Protein AF-A0A0G1VRH3-F1 (afdb_monomer_lite)

Sequence (146 aa):
MKFPGIGTRQAKRFVYFLLAQDTRFVETFAHELSELKKNIGQCASCFRYYERRGTQTQCDACTSDADSSILLVVEKDTDMDTVRRSGSYAGRYFVLGGTIPVLENDPASKIRIRELVARIGQGTSEGLTEVVLALSANKNALKNRG

Structure (mmCIF, N/CA/C/O backbone):
data_AF-A0A0G1VRH3-F1
#
_entry.id   AF-A0A0G1VRH3-F1
#
loop_
_atom_site.group_PDB
_atom_site.id
_atom_site.type_symbol
_atom_site.label_atom_id
_atom_site.label_alt_id
_atom_site.label_comp_id
_atom_site.label_asym_id
_atom_site.label_entity_id
_atom_site.label_seq_id
_atom_site.pdbx_PDB_ins_code
_atom_site.Cartn_x
_atom_site.Cartn_y
_atom_site.Cartn_z
_atom_site.occupancy
_atom_site.B_iso_or_equiv
_atom_site.auth_seq_id
_atom_site.auth_comp_id
_atom_site.auth_asym_id
_atom_site.auth_atom_id
_atom_site.pdbx_PDB_model_num
ATOM 1 N N . MET A 1 1 ? -6.935 9.275 20.168 1.00 56.78 1 MET A N 1
ATOM 2 C CA . MET A 1 1 ? -6.424 8.699 18.903 1.00 56.78 1 MET A CA 1
ATOM 3 C C . MET A 1 1 ? -6.798 9.633 17.762 1.00 56.78 1 MET A C 1
ATOM 5 O O . MET A 1 1 ? -7.926 10.111 17.753 1.00 56.78 1 MET A O 1
ATOM 9 N N . LYS A 1 2 ? -5.872 9.951 16.852 1.00 80.31 2 LYS A N 1
ATOM 10 C CA . LYS A 1 2 ? -6.151 10.788 15.674 1.00 80.31 2 LYS A CA 1
ATOM 11 C C . LYS A 1 2 ? -6.085 9.895 14.437 1.00 80.31 2 LYS A C 1
ATOM 13 O O . LYS A 1 2 ? -4.991 9.569 13.991 1.00 80.31 2 LYS A O 1
ATOM 18 N N . PHE A 1 3 ? -7.240 9.470 13.928 1.00 85.00 3 PHE A N 1
ATOM 19 C CA . PHE A 1 3 ? -7.309 8.806 12.628 1.00 85.00 3 PHE A CA 1
ATOM 20 C C . PHE A 1 3 ? -7.412 9.864 11.520 1.00 85.00 3 PHE A C 1
ATOM 22 O O . PHE A 1 3 ? -8.184 10.818 11.671 1.00 85.00 3 PHE A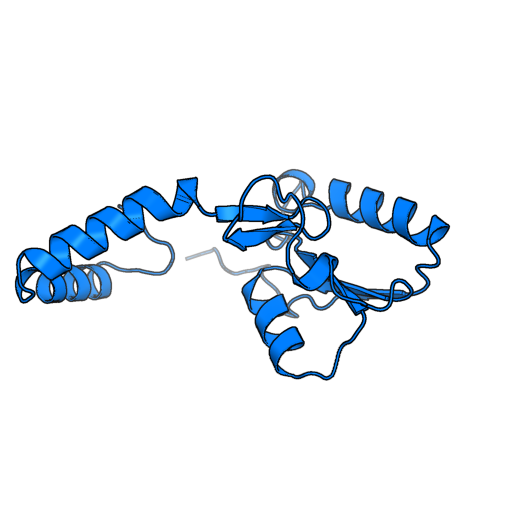 O 1
ATOM 29 N N . PRO A 1 4 ? -6.671 9.723 10.410 1.00 84.62 4 PRO A N 1
ATOM 30 C CA . PRO A 1 4 ? -6.803 10.628 9.276 1.00 84.62 4 PRO A CA 1
ATOM 31 C C . PRO A 1 4 ? -8.221 10.547 8.691 1.00 84.62 4 PRO A C 1
ATOM 33 O O . PRO A 1 4 ? -8.793 9.467 8.572 1.00 84.62 4 PRO A O 1
ATOM 36 N N . GLY A 1 5 ? -8.810 11.698 8.356 1.00 86.75 5 GLY A N 1
ATOM 37 C CA . GLY A 1 5 ? -10.147 11.775 7.749 1.00 86.75 5 GLY A CA 1
ATOM 38 C C . GLY A 1 5 ? -11.332 11.525 8.694 1.00 86.75 5 GLY A C 1
ATOM 39 O O . GLY A 1 5 ? -12.477 11.655 8.268 1.00 86.75 5 GLY A O 1
ATOM 40 N N . ILE A 1 6 ? -11.100 11.220 9.978 1.00 91.94 6 ILE A N 1
ATOM 41 C CA . ILE A 1 6 ? -12.171 11.024 10.966 1.00 91.94 6 ILE A CA 1
ATOM 42 C C . ILE A 1 6 ? -12.280 12.260 11.864 1.00 91.94 6 ILE A C 1
ATOM 44 O O . ILE A 1 6 ? -11.477 12.480 12.769 1.00 91.94 6 ILE A O 1
ATOM 48 N N . GLY A 1 7 ? -13.319 13.061 11.620 1.00 91.31 7 GLY A N 1
ATOM 49 C CA . GLY A 1 7 ? -13.688 14.193 12.471 1.00 91.31 7 GLY A CA 1
ATOM 50 C C . GLY A 1 7 ? -14.463 13.780 13.726 1.00 91.31 7 GLY A C 1
ATOM 51 O O . GLY A 1 7 ? -14.924 12.645 13.861 1.00 91.31 7 GLY A O 1
ATOM 52 N N . THR A 1 8 ? -14.685 14.736 14.627 1.00 93.06 8 THR A N 1
ATOM 53 C CA . THR A 1 8 ? -15.373 14.527 15.917 1.00 93.06 8 THR A CA 1
ATOM 54 C C . THR A 1 8 ? -16.758 13.893 15.772 1.00 93.06 8 THR A C 1
ATOM 56 O O . THR A 1 8 ? -17.112 13.010 16.551 1.00 93.06 8 THR A O 1
ATOM 59 N N . ARG A 1 9 ? -17.533 14.289 14.752 1.00 94.06 9 ARG A N 1
ATOM 60 C CA . ARG A 1 9 ? -18.859 13.714 14.467 1.00 94.06 9 ARG A CA 1
ATOM 61 C C . ARG A 1 9 ? -18.781 12.219 14.156 1.00 94.06 9 ARG A C 1
ATOM 63 O O . ARG A 1 9 ? -19.552 11.442 14.710 1.00 94.06 9 ARG A O 1
ATOM 70 N N . GLN A 1 10 ? -17.851 11.818 13.293 1.00 94.81 10 GLN A N 1
ATOM 71 C CA . GLN A 1 10 ? -17.671 10.413 12.924 1.00 94.81 10 GLN A CA 1
ATOM 72 C C . GLN A 1 10 ? -17.073 9.608 14.084 1.00 94.81 10 GLN A C 1
ATOM 74 O O . GLN A 1 10 ? -17.555 8.518 14.369 1.00 94.81 10 GLN A O 1
ATOM 79 N N . ALA A 1 11 ? -16.117 10.180 14.824 1.00 94.38 11 ALA A N 1
ATOM 80 C CA . ALA A 1 11 ? -15.557 9.553 16.019 1.00 94.38 11 ALA A CA 1
ATOM 81 C C . ALA A 1 11 ? -16.638 9.238 17.069 1.00 94.38 11 ALA A C 1
ATOM 83 O O . ALA A 1 11 ? -16.694 8.118 17.568 1.00 94.38 11 ALA A O 1
ATOM 84 N N . LYS A 1 12 ? -17.552 10.182 17.349 1.00 94.88 12 LYS A N 1
ATOM 85 C CA . LYS A 1 12 ? -18.687 9.945 18.259 1.00 94.88 12 LYS A CA 1
ATOM 86 C C . LYS A 1 12 ? -19.563 8.779 17.794 1.00 94.88 12 LYS A C 1
ATOM 88 O O . LYS A 1 12 ? -19.946 7.960 18.620 1.00 94.88 12 LYS A O 1
ATOM 93 N N . ARG A 1 13 ? -19.850 8.669 16.489 1.00 96.00 13 ARG A N 1
ATOM 94 C CA . ARG A 1 13 ? -20.643 7.550 15.943 1.00 96.00 13 ARG A CA 1
ATOM 95 C C . ARG A 1 13 ? -19.984 6.198 16.205 1.00 96.00 13 ARG A C 1
ATOM 97 O O . ARG A 1 13 ? -20.686 5.269 16.578 1.00 96.00 13 ARG A O 1
ATOM 104 N N . PHE A 1 14 ? -18.663 6.098 16.060 1.00 95.06 14 PHE A N 1
ATOM 105 C CA . PHE A 1 14 ? -17.940 4.861 16.369 1.00 95.06 14 PHE A CA 1
ATOM 106 C C . PHE A 1 14 ? -17.983 4.520 17.857 1.00 95.06 14 PHE A C 1
ATOM 108 O O . PHE A 1 14 ? -18.226 3.371 18.204 1.00 95.06 14 PHE A O 1
ATOM 115 N N . VAL A 1 15 ? -17.820 5.513 18.737 1.00 94.94 15 VAL A N 1
ATOM 116 C CA . VAL A 1 15 ? -17.899 5.289 20.189 1.00 94.94 15 VAL A CA 1
ATOM 117 C C . VAL A 1 15 ? -19.284 4.788 20.593 1.00 94.94 15 VAL A C 1
ATOM 119 O O . VAL A 1 15 ? -19.381 3.769 21.267 1.00 94.94 15 VAL A O 1
ATOM 122 N N . TYR A 1 16 ? -20.358 5.450 20.153 1.00 97.06 16 TYR A N 1
ATOM 123 C CA . TYR A 1 16 ? -21.718 5.004 20.476 1.00 97.06 16 TYR A CA 1
ATOM 124 C C . TYR A 1 16 ? -22.055 3.642 19.868 1.00 97.06 16 TYR A C 1
ATOM 126 O O . TYR A 1 16 ? -22.755 2.863 20.505 1.00 97.06 16 TYR A O 1
ATOM 134 N N . PHE A 1 17 ? -21.539 3.337 18.674 1.00 97.44 17 PHE A N 1
ATOM 135 C CA . PHE A 1 17 ? -21.662 2.000 18.098 1.00 97.44 17 PHE A CA 1
ATOM 136 C C . PHE A 1 17 ? -21.032 0.944 19.014 1.00 97.44 17 PHE A C 1
ATOM 138 O O . PHE A 1 17 ? -21.712 -0.019 19.352 1.00 97.44 17 PHE A O 1
ATOM 145 N N . LEU A 1 18 ? -19.786 1.154 19.462 1.00 97.00 18 LEU A N 1
ATOM 146 C CA . LEU A 1 18 ? -19.066 0.228 20.347 1.00 97.00 18 LEU A CA 1
ATOM 147 C C . LEU A 1 18 ? -19.740 0.070 21.717 1.00 97.00 18 LEU A C 1
ATOM 149 O O . LEU A 1 18 ? -19.798 -1.040 22.226 1.00 97.00 18 LEU A O 1
ATOM 153 N N . LEU A 1 19 ? -20.291 1.148 22.288 1.00 97.00 19 LEU A N 1
ATOM 154 C CA . LEU A 1 19 ? -21.038 1.098 23.554 1.00 97.00 19 LEU A CA 1
ATOM 155 C C . LEU A 1 19 ? -22.325 0.264 23.470 1.00 97.00 19 LEU A C 1
ATOM 157 O O . LEU A 1 19 ? -22.811 -0.200 24.495 1.00 97.00 19 LEU A O 1
ATOM 161 N N . ALA A 1 20 ? -22.891 0.111 22.271 1.00 97.75 20 ALA A N 1
ATOM 162 C CA . ALA A 1 20 ? -24.084 -0.694 22.035 1.00 97.75 20 ALA A CA 1
ATOM 163 C C . ALA A 1 20 ? -23.773 -2.164 21.698 1.00 97.75 20 ALA A C 1
ATOM 165 O O . ALA A 1 20 ? -24.707 -2.953 21.573 1.00 97.75 20 ALA A O 1
ATOM 166 N N . GLN A 1 21 ? -22.498 -2.528 21.505 1.00 98.25 21 GLN A N 1
ATOM 167 C CA . GLN A 1 21 ? -22.102 -3.912 21.237 1.00 98.25 21 GLN A CA 1
ATOM 168 C C . GLN A 1 21 ? -21.923 -4.699 22.538 1.00 98.25 21 GLN A C 1
ATOM 170 O O . GLN A 1 21 ? -21.703 -4.126 23.605 1.00 98.25 21 GLN A O 1
ATOM 175 N N . ASP A 1 22 ? -21.990 -6.026 22.441 1.00 98.19 22 ASP A N 1
ATOM 176 C CA . ASP A 1 22 ? -21.658 -6.896 23.564 1.00 98.19 22 ASP A CA 1
ATOM 177 C C . ASP A 1 22 ? -20.150 -6.880 23.888 1.00 98.19 22 ASP A C 1
ATOM 179 O O . ASP A 1 22 ? -19.302 -6.471 23.087 1.00 98.19 22 ASP A O 1
ATOM 18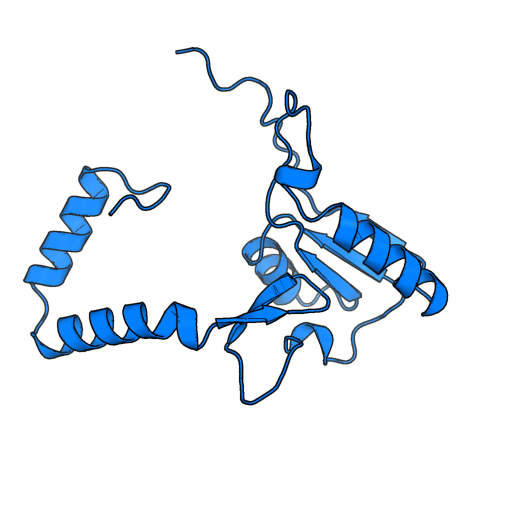3 N N . THR A 1 23 ? -19.810 -7.339 25.094 1.00 97.56 23 THR A N 1
ATOM 184 C CA . THR A 1 23 ? -18.426 -7.379 25.584 1.00 97.56 23 THR A CA 1
ATOM 185 C C . THR A 1 23 ? -17.512 -8.194 24.670 1.00 97.56 23 THR A C 1
ATOM 187 O O . THR A 1 23 ? -16.386 -7.778 24.406 1.00 97.56 23 THR A O 1
ATOM 190 N N . ARG A 1 24 ? -18.004 -9.312 24.125 1.00 98.00 24 ARG A N 1
ATOM 191 C CA . ARG A 1 24 ? -17.211 -10.213 23.283 1.00 98.00 24 ARG A CA 1
ATOM 192 C C . ARG A 1 24 ? -16.798 -9.534 21.979 1.00 98.00 24 ARG A C 1
ATOM 194 O O . ARG A 1 24 ? -15.658 -9.699 21.542 1.00 98.00 24 ARG A O 1
ATOM 201 N N . PHE A 1 25 ? -17.693 -8.773 21.357 1.00 97.94 25 PHE A N 1
ATOM 202 C CA . PHE A 1 25 ? -17.389 -8.003 20.157 1.00 97.94 25 PHE A CA 1
ATOM 203 C C . PHE A 1 25 ? -16.293 -6.973 20.434 1.00 97.94 25 PHE A C 1
ATOM 205 O O . PHE A 1 25 ? -15.325 -6.886 19.680 1.00 97.94 25 PHE A O 1
ATOM 212 N N . VAL A 1 26 ? -16.420 -6.212 21.526 1.00 97.88 26 VAL A N 1
ATOM 213 C CA . VAL A 1 26 ? -15.449 -5.165 21.883 1.00 97.88 26 VAL A CA 1
ATOM 214 C C . VAL A 1 26 ? -14.072 -5.765 22.176 1.00 97.88 26 VAL A C 1
ATOM 216 O O . VAL A 1 26 ? -13.066 -5.238 21.698 1.00 97.88 26 VAL A O 1
ATOM 219 N N . GLU A 1 27 ? -14.018 -6.882 22.901 1.00 97.62 27 GLU A N 1
ATOM 220 C CA . GLU A 1 27 ? -12.775 -7.612 23.176 1.00 97.62 27 GLU A CA 1
ATOM 221 C C . GLU A 1 27 ? -12.133 -8.151 21.893 1.00 97.62 27 GLU A C 1
ATOM 223 O O . GLU A 1 27 ? -10.933 -7.974 21.684 1.00 97.62 27 GLU A O 1
ATOM 228 N N . THR A 1 28 ? -12.935 -8.738 20.999 1.00 97.50 28 THR A N 1
ATOM 229 C CA . THR A 1 28 ? -12.459 -9.249 19.704 1.00 97.50 28 THR A CA 1
ATOM 230 C C . THR A 1 28 ? -11.896 -8.115 18.847 1.00 97.50 28 THR A C 1
ATOM 232 O O . THR A 1 28 ? -10.777 -8.216 18.352 1.00 97.50 28 THR A O 1
ATOM 235 N N . PHE A 1 29 ? -12.615 -6.995 18.739 1.00 96.56 29 PHE A N 1
ATOM 236 C CA . PHE A 1 29 ? -12.173 -5.823 17.984 1.00 96.56 29 PHE A CA 1
ATOM 237 C C . PHE A 1 29 ? -10.865 -5.233 18.537 1.00 96.56 29 PHE A C 1
ATOM 239 O O . PHE A 1 29 ? -9.956 -4.892 17.777 1.00 96.56 29 PHE A O 1
ATOM 246 N N . ALA A 1 30 ? -10.741 -5.132 19.865 1.00 95.56 30 ALA A N 1
ATOM 247 C CA . ALA A 1 30 ? -9.518 -4.661 20.511 1.00 95.56 30 ALA A CA 1
ATOM 248 C C . ALA A 1 30 ? -8.338 -5.613 20.257 1.00 95.56 30 ALA A C 1
ATOM 250 O O . ALA A 1 30 ? -7.230 -5.155 19.965 1.00 95.56 30 ALA A O 1
ATOM 251 N N . HIS A 1 31 ? -8.584 -6.923 20.323 1.00 95.44 31 HIS A N 1
ATOM 252 C CA . HIS A 1 31 ? -7.587 -7.943 20.031 1.00 95.44 31 HIS A CA 1
ATOM 253 C C . HIS A 1 31 ? -7.114 -7.866 18.573 1.00 95.44 31 HIS A C 1
ATOM 255 O O . HIS A 1 31 ? -5.913 -7.738 18.335 1.00 95.44 31 HIS A O 1
ATOM 261 N N . GLU A 1 32 ? -8.031 -7.845 17.601 1.00 94.06 32 GLU A N 1
ATOM 262 C CA . GLU A 1 32 ? -7.708 -7.725 16.171 1.00 94.06 32 GLU A CA 1
ATOM 263 C C . GLU A 1 32 ? -6.885 -6.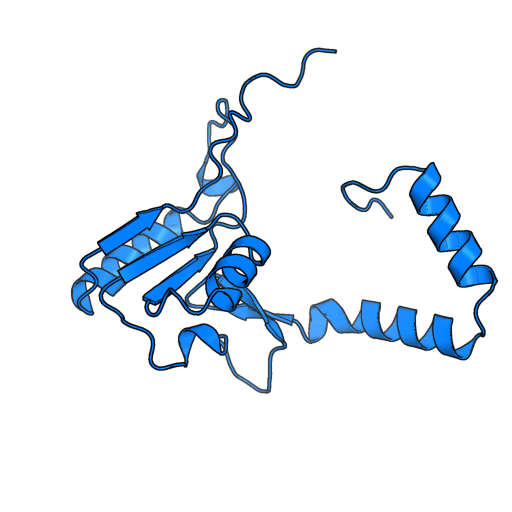466 15.869 1.00 94.06 32 GLU A C 1
ATOM 265 O O . GLU A 1 32 ? -5.883 -6.522 15.151 1.00 94.06 32 GLU A O 1
ATOM 270 N N . LEU A 1 33 ? -7.248 -5.330 16.472 1.00 92.25 33 LEU A N 1
ATOM 271 C CA . LEU A 1 33 ? -6.492 -4.090 16.324 1.00 92.25 33 LEU A CA 1
ATOM 272 C C . LEU A 1 33 ? -5.079 -4.193 16.922 1.00 92.25 33 LEU A C 1
ATOM 274 O O . LEU A 1 33 ? -4.134 -3.636 16.356 1.00 92.25 33 LEU A O 1
ATOM 278 N N . SER A 1 34 ? -4.921 -4.907 18.042 1.00 92.88 34 SER A N 1
ATOM 279 C CA . SER A 1 34 ? -3.619 -5.127 18.687 1.00 92.88 34 SER A CA 1
ATOM 280 C C . SER A 1 34 ? -2.710 -6.074 17.890 1.00 92.88 34 SER A C 1
ATOM 282 O O . SER A 1 34 ? -1.487 -5.908 17.889 1.00 92.88 34 SER A O 1
ATOM 284 N N . GLU A 1 35 ? -3.303 -7.020 17.162 1.00 93.31 35 GLU A N 1
ATOM 285 C CA . GLU A 1 35 ? -2.604 -7.998 16.327 1.00 93.31 35 GLU A CA 1
ATOM 286 C C . GLU A 1 35 ? -2.254 -7.461 14.931 1.00 93.31 35 GLU A C 1
ATOM 288 O O . GLU A 1 35 ? -1.294 -7.928 14.312 1.00 93.31 35 GLU A O 1
ATOM 293 N N . LEU A 1 36 ? -2.956 -6.430 14.443 1.00 90.56 36 LEU A N 1
ATOM 294 C CA . LEU A 1 36 ? -2.785 -5.888 13.090 1.00 90.56 36 LEU A CA 1
ATOM 295 C C . LEU A 1 36 ? -1.316 -5.609 12.732 1.00 90.56 36 LEU A C 1
ATOM 297 O O . LEU A 1 36 ? -0.837 -6.018 11.679 1.00 90.56 36 LEU A O 1
ATOM 301 N N . LYS A 1 37 ? -0.560 -4.932 13.603 1.00 87.06 37 LYS A N 1
ATOM 302 C CA . LYS A 1 37 ? 0.853 -4.609 13.326 1.00 87.06 37 LYS A CA 1
ATOM 303 C C . LYS A 1 37 ? 1.799 -5.807 13.443 1.00 87.06 37 LYS A C 1
ATOM 305 O O . LYS A 1 37 ? 2.896 -5.734 12.901 1.00 87.06 37 LYS A O 1
ATOM 310 N N . LYS A 1 38 ? 1.398 -6.881 14.128 1.00 90.19 38 LYS A N 1
ATOM 311 C CA . LYS A 1 38 ? 2.208 -8.100 14.295 1.00 90.19 38 LYS A CA 1
ATOM 312 C C . LYS A 1 38 ? 2.110 -9.010 13.071 1.00 90.19 38 LYS A C 1
ATOM 314 O O . LYS A 1 38 ? 3.103 -9.625 12.672 1.00 90.19 38 LYS A O 1
ATOM 319 N N . ASN A 1 39 ? 0.923 -9.039 12.467 1.00 90.19 39 ASN A N 1
ATOM 320 C CA . ASN A 1 39 ? 0.589 -9.943 11.369 1.00 90.19 39 ASN A CA 1
ATOM 321 C C . ASN A 1 39 ? 0.748 -9.301 9.987 1.00 90.19 39 ASN A C 1
ATOM 323 O O . ASN A 1 39 ? 0.805 -10.012 8.991 1.00 90.19 39 ASN A O 1
ATOM 327 N N . ILE A 1 40 ? 0.874 -7.975 9.901 1.00 94.25 40 ILE A N 1
ATOM 328 C CA . ILE A 1 40 ? 1.110 -7.280 8.632 1.00 94.25 40 ILE A CA 1
ATOM 329 C C . ILE A 1 40 ? 2.609 -7.097 8.376 1.00 94.25 40 ILE A C 1
ATOM 331 O O . ILE A 1 40 ? 3.319 -6.447 9.143 1.00 94.25 40 ILE A O 1
ATOM 335 N N . GLY A 1 41 ? 3.076 -7.634 7.249 1.00 93.94 41 GLY A N 1
ATOM 336 C CA . GLY A 1 41 ? 4.392 -7.364 6.681 1.00 93.94 41 GLY A CA 1
ATOM 337 C C . GLY A 1 41 ? 4.323 -6.330 5.558 1.00 93.94 41 GLY A C 1
ATOM 338 O O . GLY A 1 41 ? 3.257 -6.047 5.010 1.00 93.94 41 GLY A O 1
ATOM 339 N N . GLN A 1 42 ? 5.479 -5.783 5.187 1.00 95.69 42 GLN A N 1
ATOM 340 C CA . GLN A 1 42 ? 5.636 -4.999 3.965 1.00 95.69 42 GLN A CA 1
ATOM 341 C C . GLN A 1 42 ? 6.449 -5.808 2.957 1.00 95.69 42 GLN A C 1
ATOM 343 O O . GLN A 1 42 ? 7.500 -6.346 3.296 1.00 95.69 42 GLN A O 1
ATOM 348 N N . CYS A 1 43 ? 5.935 -5.939 1.735 1.00 96.94 43 CYS A N 1
ATOM 349 C CA . CYS A 1 43 ? 6.576 -6.721 0.685 1.00 96.94 43 CYS A CA 1
ATOM 350 C C . CYS A 1 43 ? 7.933 -6.108 0.325 1.00 96.94 43 CYS A C 1
ATOM 352 O O . CYS A 1 43 ? 7.998 -4.932 -0.028 1.00 96.94 43 CYS A O 1
ATOM 354 N N . ALA A 1 44 ? 8.989 -6.920 0.342 1.00 95.75 44 ALA A N 1
ATOM 355 C CA . ALA A 1 44 ? 10.345 -6.476 0.021 1.00 95.75 44 ALA A CA 1
ATOM 356 C C . ALA A 1 44 ? 10.530 -6.055 -1.452 1.00 95.75 44 ALA A C 1
ATOM 358 O O . ALA A 1 44 ? 11.495 -5.371 -1.770 1.00 95.75 44 ALA A O 1
ATOM 359 N N . SER A 1 45 ? 9.625 -6.463 -2.354 1.00 94.75 45 SER A N 1
ATOM 360 C CA . SER A 1 45 ? 9.716 -6.162 -3.792 1.00 94.75 45 SER A CA 1
ATOM 361 C C . SER A 1 45 ? 8.839 -4.981 -4.220 1.00 94.75 45 SER A C 1
ATOM 363 O O . SER A 1 45 ? 9.317 -4.063 -4.881 1.00 94.75 45 SER A O 1
ATOM 365 N N . CYS A 1 46 ? 7.552 -4.994 -3.851 1.00 96.69 46 CYS A N 1
ATOM 366 C CA . CYS A 1 46 ? 6.577 -3.998 -4.314 1.00 96.69 46 CYS A CA 1
ATOM 367 C C . CYS A 1 46 ? 6.123 -3.013 -3.235 1.00 96.69 46 CYS A C 1
ATOM 369 O O . CYS A 1 46 ? 5.327 -2.128 -3.530 1.00 96.69 46 CYS A O 1
ATOM 371 N N . PHE A 1 47 ? 6.579 -3.171 -1.990 1.00 97.62 47 PHE A N 1
ATOM 372 C CA . PHE A 1 47 ? 6.243 -2.312 -0.851 1.00 97.62 47 PHE A CA 1
ATOM 373 C C . PHE A 1 47 ? 4.764 -2.247 -0.440 1.00 97.62 47 PHE A C 1
ATOM 375 O O . PHE A 1 47 ? 4.433 -1.456 0.449 1.00 97.62 47 PHE A O 1
ATOM 382 N N . ARG A 1 48 ? 3.883 -3.099 -0.987 1.00 96.31 48 ARG A N 1
ATOM 383 C CA . ARG A 1 48 ? 2.524 -3.263 -0.442 1.00 96.31 48 ARG A CA 1
ATOM 384 C C . ARG A 1 48 ? 2.562 -3.887 0.953 1.00 96.31 48 ARG A C 1
ATOM 386 O O . ARG A 1 48 ? 3.411 -4.741 1.230 1.00 96.31 48 ARG A O 1
ATOM 393 N N . TYR A 1 49 ? 1.592 -3.548 1.784 1.00 95.62 49 TYR A N 1
ATOM 394 C CA . TYR A 1 49 ? 1.268 -4.291 2.990 1.00 95.62 49 TYR A CA 1
ATOM 395 C C . TYR A 1 49 ? 0.504 -5.572 2.651 1.00 95.62 49 TYR A C 1
ATOM 397 O O . TYR A 1 49 ? -0.332 -5.610 1.744 1.00 95.62 49 TYR A O 1
ATOM 405 N N . TYR A 1 50 ? 0.814 -6.642 3.375 1.00 94.94 50 TYR A N 1
ATOM 406 C CA . TYR A 1 50 ? 0.159 -7.937 3.229 1.00 94.94 50 TYR A CA 1
ATOM 407 C C . TYR A 1 50 ? 0.176 -8.694 4.557 1.00 94.94 50 TYR A C 1
ATOM 409 O O . TYR A 1 50 ? 0.997 -8.416 5.433 1.00 94.94 50 TYR A O 1
ATOM 417 N N . GLU A 1 51 ? -0.735 -9.649 4.705 1.00 92.81 51 GLU A N 1
ATOM 418 C CA . GLU A 1 51 ? -0.731 -10.573 5.835 1.00 92.81 51 GLU A CA 1
ATOM 419 C C . GLU A 1 51 ? 0.474 -11.515 5.717 1.00 92.81 51 GLU A C 1
ATOM 421 O O . GLU A 1 51 ? 0.577 -12.308 4.780 1.00 92.81 51 GLU A O 1
ATOM 426 N N . ARG A 1 52 ? 1.418 -11.404 6.652 1.00 90.38 52 ARG A N 1
ATOM 427 C CA . ARG A 1 52 ? 2.642 -12.200 6.661 1.00 90.38 52 ARG A CA 1
ATOM 428 C C . ARG A 1 52 ? 2.326 -13.614 7.134 1.00 90.38 52 ARG A C 1
ATOM 430 O O . ARG A 1 52 ? 1.851 -13.808 8.249 1.00 90.38 52 ARG A O 1
ATOM 437 N N . ARG A 1 53 ? 2.682 -14.607 6.318 1.00 87.62 53 ARG A N 1
ATOM 438 C CA . ARG A 1 53 ? 2.554 -16.031 6.647 1.00 87.62 53 ARG A CA 1
ATOM 439 C C . ARG A 1 53 ? 3.940 -16.648 6.799 1.00 87.62 53 ARG A C 1
ATOM 441 O O . ARG A 1 53 ? 4.731 -16.667 5.859 1.00 87.62 53 ARG A O 1
ATOM 448 N N . GLY A 1 54 ? 4.255 -17.119 8.005 1.00 87.44 54 GLY A N 1
ATOM 449 C CA . GLY A 1 54 ? 5.568 -17.687 8.322 1.00 87.44 54 GLY A CA 1
ATOM 450 C C . GLY A 1 54 ? 6.717 -16.699 8.082 1.00 87.44 54 GLY A C 1
ATOM 451 O O . GLY A 1 54 ? 6.694 -15.571 8.576 1.00 87.44 54 GLY A O 1
ATOM 452 N N . THR A 1 55 ? 7.725 -17.134 7.325 1.00 87.69 55 THR A N 1
ATOM 453 C CA . THR A 1 55 ? 8.947 -16.370 7.009 1.00 87.69 55 THR A CA 1
ATOM 454 C C . THR A 1 55 ? 8.894 -15.658 5.654 1.00 87.69 55 THR A C 1
ATOM 456 O O . THR A 1 55 ? 9.912 -15.147 5.188 1.00 87.69 55 THR A O 1
ATOM 459 N N . GLN A 1 56 ? 7.724 -15.612 5.010 1.00 89.69 56 GLN A N 1
ATOM 460 C CA . GLN A 1 56 ? 7.563 -14.981 3.704 1.00 89.69 56 GLN A CA 1
ATOM 461 C C . GLN A 1 56 ? 7.910 -13.483 3.771 1.00 89.69 56 GLN A C 1
ATOM 463 O O . GLN A 1 56 ? 7.541 -12.785 4.718 1.00 89.69 56 GLN A O 1
ATOM 468 N N . THR A 1 57 ? 8.639 -12.995 2.763 1.00 93.88 57 THR A N 1
ATOM 469 C CA . THR A 1 57 ? 9.049 -11.582 2.628 1.00 93.88 57 THR A CA 1
ATOM 470 C C . THR A 1 57 ? 8.385 -10.879 1.440 1.00 93.88 57 THR A C 1
ATOM 472 O O . THR A 1 57 ? 8.445 -9.652 1.327 1.00 93.88 57 THR A O 1
ATOM 475 N N . GLN A 1 58 ? 7.716 -11.636 0.570 1.00 94.94 58 GLN A N 1
ATOM 476 C CA . GLN A 1 58 ? 7.030 -11.154 -0.625 1.00 94.94 58 GLN A CA 1
ATOM 477 C C . GLN A 1 58 ? 5.528 -11.416 -0.535 1.00 94.94 58 GLN A C 1
ATOM 479 O O . GLN A 1 58 ? 5.111 -12.424 0.013 1.00 94.94 58 GLN A O 1
ATOM 484 N N . CYS A 1 59 ? 4.704 -10.536 -1.094 1.00 94.81 59 CYS A N 1
ATOM 485 C CA . CYS A 1 59 ? 3.259 -10.757 -1.152 1.00 94.81 59 CYS A CA 1
ATOM 486 C C . CYS A 1 59 ? 2.867 -11.695 -2.305 1.00 94.81 59 CYS A C 1
ATOM 488 O O . CYS A 1 59 ? 3.619 -11.853 -3.267 1.00 94.81 59 CYS A O 1
ATOM 490 N N . ASP A 1 60 ? 1.635 -12.204 -2.273 1.00 92.06 60 ASP A N 1
ATOM 491 C CA . ASP A 1 60 ? 1.093 -13.107 -3.302 1.00 92.06 60 ASP A CA 1
ATOM 492 C C . ASP A 1 60 ? 1.073 -12.508 -4.717 1.00 92.06 60 ASP A C 1
ATOM 494 O O . ASP A 1 60 ? 1.030 -13.224 -5.708 1.00 92.06 60 ASP A O 1
ATOM 498 N N . ALA A 1 61 ? 1.076 -11.176 -4.834 1.00 91.44 61 ALA A N 1
ATOM 499 C CA . ALA A 1 61 ? 1.158 -10.494 -6.127 1.00 91.44 61 ALA A CA 1
ATOM 500 C C . ALA A 1 61 ? 2.554 -10.556 -6.761 1.00 91.44 61 ALA A C 1
ATOM 502 O O . ALA A 1 61 ? 2.685 -10.367 -7.963 1.00 91.44 61 ALA A O 1
ATOM 503 N N . CYS A 1 62 ? 3.593 -10.725 -5.944 1.00 92.25 62 CYS A N 1
ATOM 504 C CA . CYS A 1 62 ? 4.974 -10.805 -6.408 1.00 92.25 62 CYS A CA 1
ATOM 505 C C . CYS A 1 62 ? 5.427 -12.250 -6.614 1.00 92.25 62 CYS A C 1
ATOM 507 O O . CYS A 1 62 ? 6.375 -12.464 -7.358 1.00 92.25 62 CYS A O 1
ATOM 509 N N . THR A 1 63 ? 4.783 -13.212 -5.949 1.00 87.25 63 THR A N 1
ATOM 510 C CA . THR A 1 63 ? 5.078 -14.643 -6.101 1.00 87.25 63 THR A CA 1
ATOM 511 C C . THR A 1 63 ? 4.262 -15.309 -7.207 1.00 87.25 63 THR A C 1
ATOM 513 O O . THR A 1 63 ? 4.622 -16.398 -7.642 1.00 87.25 63 THR A O 1
ATOM 516 N N . SER A 1 64 ? 3.170 -14.686 -7.663 1.00 86.19 64 SER A N 1
ATOM 517 C CA . SER A 1 64 ? 2.438 -15.127 -8.853 1.00 86.19 64 SER A CA 1
ATOM 518 C C . SER A 1 64 ? 3.277 -14.972 -10.124 1.00 86.19 64 SER A C 1
ATOM 520 O O . SER A 1 64 ? 4.181 -14.139 -10.167 1.00 86.19 64 SER A O 1
ATOM 522 N N . ASP A 1 65 ? 2.914 -15.715 -11.171 1.00 85.38 65 ASP A N 1
ATOM 523 C CA . ASP A 1 65 ? 3.527 -15.652 -12.505 1.00 85.38 65 ASP A CA 1
ATOM 524 C C . ASP A 1 65 ? 3.140 -14.349 -13.234 1.00 85.38 65 ASP A C 1
ATOM 526 O O . ASP A 1 65 ? 2.277 -14.316 -14.110 1.00 85.38 65 ASP A O 1
ATOM 530 N N . ALA A 1 66 ? 3.687 -13.235 -12.746 1.00 90.56 66 ALA A N 1
ATOM 531 C CA . ALA A 1 66 ? 3.463 -11.897 -13.270 1.00 90.56 66 ALA A CA 1
ATOM 532 C C . ALA A 1 66 ? 4.530 -11.546 -14.309 1.00 90.56 66 ALA A C 1
ATOM 534 O O . ALA A 1 66 ? 5.722 -11.782 -14.090 1.00 90.56 66 ALA A O 1
ATOM 535 N N . ASP A 1 67 ? 4.105 -10.896 -15.389 1.00 94.19 67 ASP A N 1
ATOM 536 C CA . ASP A 1 67 ? 4.982 -10.434 -16.459 1.00 94.19 67 ASP A CA 1
ATOM 537 C C . ASP A 1 67 ? 6.052 -9.478 -15.901 1.00 94.19 67 ASP A C 1
ATOM 539 O O . ASP A 1 67 ? 5.756 -8.411 -15.351 1.00 94.19 67 ASP A O 1
ATOM 543 N N . SER A 1 68 ? 7.319 -9.889 -16.000 1.00 94.25 68 SER A N 1
ATOM 544 C CA . SER A 1 68 ? 8.462 -9.113 -15.520 1.00 94.25 68 SER A CA 1
ATOM 545 C C . SER A 1 68 ? 8.852 -7.971 -16.454 1.00 94.25 68 SER A C 1
ATOM 547 O O . SER A 1 68 ? 9.622 -7.106 -16.033 1.00 94.25 68 SER A O 1
ATOM 549 N N . SER A 1 69 ? 8.318 -7.944 -17.680 1.00 97.00 69 SER A N 1
ATOM 550 C CA . SER A 1 69 ? 8.641 -6.942 -18.695 1.00 97.00 69 SER A CA 1
ATOM 551 C C . SER A 1 69 ? 7.983 -5.583 -18.453 1.00 97.00 69 SER A C 1
ATOM 553 O O . SER A 1 69 ? 8.469 -4.582 -18.986 1.00 97.00 69 SER A O 1
ATOM 555 N N . ILE A 1 70 ? 6.960 -5.526 -17.591 1.00 97.25 70 ILE A N 1
ATOM 556 C CA . ILE A 1 70 ? 6.206 -4.312 -17.267 1.00 97.25 70 ILE A CA 1
ATOM 557 C C . ILE A 1 70 ? 6.040 -4.111 -15.752 1.00 97.25 70 ILE A C 1
ATOM 559 O O . ILE A 1 70 ? 5.714 -5.030 -14.991 1.00 97.25 70 ILE A O 1
ATOM 563 N N . LEU A 1 71 ? 6.276 -2.874 -15.302 1.00 97.88 71 LEU A N 1
ATOM 564 C CA . LEU A 1 71 ? 6.135 -2.449 -13.909 1.00 97.88 71 LEU A CA 1
ATOM 565 C C . LEU A 1 71 ? 5.141 -1.293 -13.788 1.00 97.88 71 LEU A C 1
ATOM 567 O O . LEU A 1 71 ? 5.378 -0.206 -14.308 1.00 97.88 71 LEU A O 1
ATOM 571 N N . LEU A 1 72 ? 4.075 -1.492 -13.016 1.00 97.56 72 LEU A N 1
ATOM 572 C CA . LEU A 1 72 ? 3.081 -0.469 -12.715 1.00 97.56 72 LEU A CA 1
ATOM 573 C C . LEU A 1 72 ? 3.376 0.177 -11.366 1.00 97.56 72 LEU A C 1
ATOM 575 O O . LEU A 1 72 ? 3.330 -0.472 -10.317 1.00 97.56 72 LEU A O 1
ATOM 579 N N . VAL A 1 73 ? 3.646 1.474 -11.393 1.00 97.56 73 VAL A N 1
ATOM 580 C CA . VAL A 1 73 ? 3.912 2.288 -10.210 1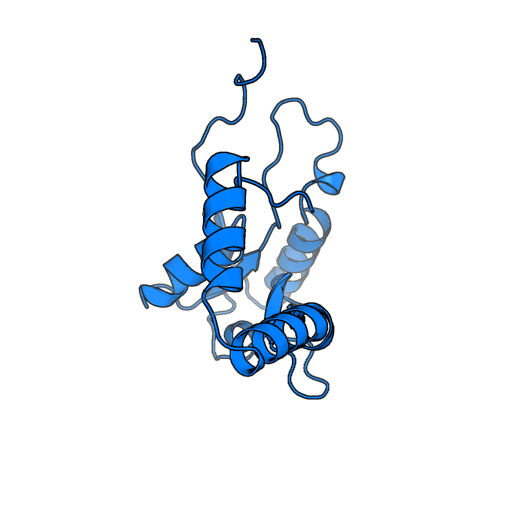.00 97.56 73 VAL A CA 1
ATOM 581 C C . VAL A 1 73 ? 2.620 2.973 -9.771 1.00 97.56 73 VAL A C 1
ATOM 583 O O . VAL A 1 73 ? 2.002 3.689 -10.556 1.00 97.56 73 VAL A O 1
ATOM 586 N N . VAL A 1 74 ? 2.235 2.777 -8.509 1.00 96.38 74 VAL A N 1
ATOM 587 C CA . VAL A 1 74 ? 1.034 3.364 -7.892 1.00 96.38 74 VAL A CA 1
ATOM 588 C C . VAL A 1 74 ? 1.368 4.097 -6.591 1.00 96.38 74 VAL A C 1
ATOM 590 O O . VAL A 1 74 ? 2.410 3.859 -5.975 1.00 96.38 74 VAL A O 1
ATOM 593 N N . GLU A 1 75 ? 0.476 4.974 -6.130 1.00 94.69 75 GLU A N 1
ATOM 594 C CA . GLU A 1 75 ? 0.698 5.774 -4.917 1.00 94.69 75 GLU A CA 1
ATOM 595 C C . GLU A 1 75 ? 0.517 4.954 -3.633 1.00 94.69 75 GLU A C 1
ATOM 597 O O . GLU A 1 75 ? 1.337 5.035 -2.714 1.00 94.69 75 GLU A O 1
ATOM 602 N N . LYS A 1 76 ? -0.552 4.155 -3.567 1.00 94.81 76 LYS A N 1
ATOM 603 C CA . LYS A 1 76 ? -1.005 3.439 -2.362 1.00 94.81 76 LYS A CA 1
ATOM 604 C C . LYS A 1 76 ? -1.526 2.043 -2.699 1.00 94.81 76 LYS A C 1
ATOM 606 O O . LYS A 1 76 ? -1.945 1.761 -3.819 1.00 94.81 76 LYS A O 1
ATOM 611 N N . ASP A 1 77 ? -1.576 1.186 -1.686 1.00 95.31 77 ASP A N 1
ATOM 612 C CA . ASP A 1 77 ? -2.062 -0.195 -1.776 1.00 95.31 77 ASP A CA 1
ATOM 613 C C . ASP A 1 77 ? -3.468 -0.309 -2.384 1.00 95.31 77 ASP A C 1
ATOM 615 O O . ASP A 1 77 ? -3.745 -1.232 -3.144 1.00 95.31 77 ASP A O 1
ATOM 619 N N . THR A 1 78 ? -4.355 0.648 -2.103 1.00 94.00 78 THR A N 1
ATOM 620 C CA . THR A 1 78 ? -5.728 0.618 -2.624 1.00 94.00 78 THR A CA 1
ATOM 621 C C . THR A 1 78 ? -5.815 0.882 -4.128 1.00 94.00 78 THR A C 1
ATOM 623 O O . THR A 1 78 ? -6.748 0.401 -4.774 1.00 94.00 78 THR A O 1
ATOM 626 N N . ASP A 1 79 ? -4.841 1.583 -4.714 1.00 94.12 79 ASP A N 1
ATOM 627 C CA . ASP A 1 79 ? -4.762 1.755 -6.168 1.00 94.12 79 ASP A CA 1
ATOM 628 C C . ASP A 1 79 ? -4.320 0.444 -6.829 1.00 94.12 79 ASP A C 1
ATOM 630 O O . ASP A 1 79 ? -4.923 0.007 -7.809 1.00 94.12 79 ASP A O 1
ATOM 634 N N . MET A 1 80 ? -3.342 -0.244 -6.225 1.00 94.94 80 MET A N 1
ATOM 635 C CA . MET A 1 80 ? -2.938 -1.591 -6.641 1.00 94.94 80 MET A CA 1
ATOM 636 C C . MET A 1 80 ? -4.122 -2.563 -6.598 1.00 94.94 80 MET A C 1
ATOM 638 O O . MET A 1 80 ? -4.334 -3.314 -7.549 1.00 94.94 80 MET A O 1
ATOM 642 N N . ASP A 1 81 ? -4.909 -2.549 -5.519 1.00 94.50 81 ASP A N 1
ATOM 643 C CA . ASP A 1 81 ? -6.092 -3.406 -5.396 1.00 94.50 81 ASP A CA 1
ATOM 644 C C . ASP A 1 81 ? -7.139 -3.112 -6.469 1.00 94.50 81 ASP A C 1
ATOM 646 O O . ASP A 1 81 ? -7.762 -4.037 -6.990 1.00 94.50 81 ASP A O 1
ATOM 650 N N . THR A 1 82 ? -7.319 -1.840 -6.821 1.00 93.94 82 THR A N 1
ATOM 651 C CA . THR A 1 82 ? -8.261 -1.425 -7.866 1.00 93.94 82 THR A CA 1
ATOM 652 C C . THR A 1 82 ? -7.852 -1.995 -9.221 1.00 93.94 82 THR A C 1
ATOM 654 O O . THR A 1 82 ? -8.669 -2.626 -9.893 1.00 93.94 82 THR A O 1
ATOM 657 N N . VAL A 1 83 ? -6.577 -1.851 -9.594 1.00 93.75 83 VAL A N 1
ATOM 658 C CA . VAL A 1 83 ? -6.055 -2.399 -10.853 1.00 93.75 83 VAL A CA 1
ATOM 659 C C . VAL A 1 83 ? -6.112 -3.924 -10.847 1.00 93.75 83 VAL A C 1
ATOM 661 O O . VAL A 1 83 ? -6.625 -4.520 -11.791 1.00 93.75 83 VAL A O 1
ATOM 664 N N . ARG A 1 84 ? -5.683 -4.573 -9.762 1.00 91.75 84 ARG A N 1
ATOM 665 C CA . ARG A 1 84 ? -5.688 -6.037 -9.660 1.00 91.75 84 ARG A CA 1
ATOM 666 C C . ARG A 1 84 ? -7.093 -6.628 -9.792 1.00 91.75 84 ARG A C 1
ATOM 668 O O . ARG A 1 84 ? -7.259 -7.650 -10.448 1.00 91.75 84 ARG A O 1
ATOM 675 N N . ARG A 1 85 ? -8.109 -5.989 -9.202 1.00 92.81 85 ARG A N 1
ATOM 676 C CA . ARG A 1 85 ? -9.512 -6.431 -9.311 1.00 92.81 85 ARG A CA 1
ATOM 677 C C . ARG A 1 85 ? -10.068 -6.341 -10.730 1.00 92.81 85 ARG A C 1
ATOM 679 O O . ARG A 1 85 ? -11.012 -7.062 -11.025 1.00 92.81 85 ARG A O 1
ATOM 686 N N . SER A 1 86 ? -9.506 -5.493 -11.593 1.00 92.88 86 SER A N 1
ATOM 687 C CA . SER A 1 86 ? -9.938 -5.409 -12.995 1.00 92.88 86 SER A CA 1
ATOM 688 C C . SER A 1 86 ? -9.580 -6.659 -13.806 1.00 92.88 86 SER A C 1
ATOM 690 O O . SER A 1 86 ? -10.235 -6.937 -14.803 1.00 92.88 86 SER A O 1
ATOM 692 N N . GLY A 1 87 ? -8.544 -7.403 -13.398 1.00 90.62 87 GLY A N 1
ATOM 693 C CA . GLY A 1 87 ? -8.014 -8.544 -14.151 1.00 90.62 87 GLY A CA 1
ATOM 694 C C . GLY A 1 87 ? -7.276 -8.171 -15.444 1.00 90.62 87 GLY A C 1
ATOM 695 O O . GLY A 1 87 ? -6.728 -9.052 -16.094 1.00 90.62 87 GLY A O 1
ATOM 696 N N . SER A 1 88 ? -7.216 -6.885 -15.803 1.00 89.75 88 SER A N 1
ATOM 697 C CA . SER A 1 88 ? -6.667 -6.414 -17.083 1.00 89.75 88 SER A CA 1
ATOM 698 C C . SER A 1 88 ? -5.155 -6.175 -17.078 1.00 89.75 88 SER A C 1
ATOM 700 O O . SER A 1 88 ? -4.605 -5.753 -18.091 1.00 89.75 88 SER A O 1
ATOM 702 N N . TYR A 1 89 ? -4.477 -6.389 -15.949 1.00 93.88 89 TYR A N 1
ATOM 703 C CA . TYR A 1 89 ? -3.046 -6.131 -15.801 1.00 93.88 89 TYR A CA 1
ATOM 704 C C . TYR A 1 89 ? -2.323 -7.355 -15.238 1.00 93.88 89 TYR A C 1
ATOM 706 O O . TYR A 1 89 ? -2.643 -7.819 -14.141 1.00 93.88 89 TYR A O 1
ATOM 714 N N . ALA A 1 90 ? -1.333 -7.843 -15.986 1.00 92.25 90 ALA A N 1
ATOM 715 C CA . ALA A 1 90 ? -0.577 -9.058 -15.678 1.00 92.25 90 ALA A CA 1
ATOM 716 C C . ALA A 1 90 ? 0.854 -8.790 -15.179 1.00 92.25 90 ALA A C 1
ATOM 718 O O . ALA A 1 90 ? 1.559 -9.730 -14.824 1.00 92.25 90 ALA A O 1
ATOM 719 N N . GLY A 1 91 ? 1.294 -7.531 -15.153 1.00 95.38 91 GLY A N 1
ATOM 720 C CA . GLY A 1 91 ? 2.665 -7.184 -14.794 1.00 95.38 91 GLY A CA 1
ATOM 721 C C . GLY A 1 91 ? 2.940 -7.077 -13.301 1.00 95.38 91 GLY A C 1
ATOM 722 O O . GLY A 1 91 ? 2.079 -7.292 -12.439 1.00 95.38 91 GLY A O 1
ATOM 723 N N . ARG A 1 92 ? 4.166 -6.659 -12.982 1.00 96.50 92 ARG A N 1
ATOM 724 C CA . ARG A 1 92 ? 4.589 -6.390 -11.602 1.00 96.50 92 ARG A CA 1
ATOM 725 C C . ARG A 1 92 ? 4.098 -5.019 -11.131 1.00 96.50 92 ARG A C 1
ATOM 727 O O . ARG A 1 92 ? 3.801 -4.135 -11.931 1.00 96.50 92 ARG A O 1
ATOM 734 N N . TYR A 1 93 ? 4.043 -4.830 -9.815 1.00 97.38 93 TYR A N 1
ATOM 735 C CA . TYR A 1 93 ? 3.596 -3.586 -9.179 1.00 97.38 93 TYR A CA 1
ATOM 736 C C . TYR A 1 93 ? 4.700 -2.973 -8.316 1.00 97.38 93 TYR A C 1
ATOM 738 O O . TYR A 1 93 ? 5.568 -3.686 -7.808 1.00 97.38 93 TYR A O 1
ATOM 746 N N . PHE A 1 94 ? 4.611 -1.668 -8.076 1.00 97.94 94 PHE A N 1
ATOM 747 C CA . PHE A 1 94 ? 5.395 -0.954 -7.074 1.00 97.94 94 PHE A CA 1
ATOM 748 C C . PHE A 1 94 ? 4.541 0.110 -6.375 1.00 97.94 94 PHE A C 1
ATOM 750 O O . PHE A 1 94 ? 3.907 0.928 -7.038 1.00 97.94 94 PHE A O 1
ATOM 757 N N . VAL A 1 95 ? 4.549 0.134 -5.041 1.00 97.81 95 VAL A N 1
ATOM 758 C CA . VAL A 1 95 ? 3.817 1.117 -4.230 1.00 97.81 95 VAL A CA 1
ATOM 759 C C . VAL A 1 95 ? 4.769 2.200 -3.716 1.00 97.81 95 VAL A C 1
ATOM 761 O O . VAL A 1 95 ? 5.602 1.948 -2.842 1.00 97.81 95 VAL A O 1
ATOM 764 N N . LEU A 1 96 ? 4.599 3.436 -4.194 1.00 95.81 96 LEU A N 1
ATOM 765 C CA . LEU A 1 96 ? 5.404 4.598 -3.791 1.00 95.81 96 LEU A CA 1
ATOM 766 C C . LEU A 1 96 ? 5.218 4.989 -2.321 1.00 95.81 96 LEU A C 1
ATOM 768 O O . LEU A 1 96 ? 6.158 5.481 -1.699 1.00 95.81 96 LEU A O 1
ATOM 772 N N . GLY A 1 97 ? 4.031 4.762 -1.757 1.00 92.81 97 GLY A N 1
ATOM 773 C CA . GLY A 1 97 ? 3.715 5.067 -0.360 1.00 92.81 97 GLY A CA 1
ATOM 774 C C . GLY A 1 97 ? 3.238 6.497 -0.108 1.00 92.81 97 GLY A C 1
ATOM 775 O O . GLY A 1 97 ? 3.156 6.899 1.050 1.00 92.81 97 GLY A O 1
ATOM 776 N N . GLY A 1 98 ? 2.914 7.253 -1.157 1.00 88.56 98 GLY A N 1
ATOM 777 C CA . GLY A 1 98 ? 2.412 8.616 -1.036 1.00 88.56 98 GLY A CA 1
ATOM 778 C C . GLY A 1 98 ? 2.574 9.435 -2.312 1.00 88.56 98 GLY A C 1
ATOM 779 O O . GLY A 1 98 ? 2.879 8.908 -3.380 1.00 88.56 98 GLY A O 1
ATOM 780 N N . THR A 1 99 ? 2.392 10.745 -2.161 1.00 84.69 99 THR A N 1
ATOM 781 C CA . THR A 1 99 ? 2.552 11.757 -3.213 1.00 84.69 99 THR A CA 1
ATOM 782 C C . THR A 1 99 ? 3.558 12.811 -2.778 1.00 84.69 99 THR A C 1
ATOM 784 O O . THR A 1 99 ? 3.657 13.107 -1.587 1.00 84.69 99 THR A O 1
ATOM 787 N N . ILE A 1 100 ? 4.233 13.442 -3.735 1.00 81.00 100 ILE A N 1
ATOM 788 C CA . ILE A 1 100 ? 5.156 14.549 -3.468 1.00 81.00 100 ILE A CA 1
ATOM 789 C C . ILE A 1 100 ? 4.378 15.877 -3.519 1.00 81.00 100 ILE A C 1
ATOM 791 O O . ILE A 1 100 ? 3.800 16.200 -4.560 1.00 81.00 100 ILE A O 1
ATOM 795 N N . PRO A 1 101 ? 4.336 16.669 -2.432 1.00 77.25 101 PRO A N 1
ATOM 796 C CA . PRO A 1 101 ? 3.852 18.044 -2.496 1.00 77.25 101 PRO A CA 1
ATOM 797 C C . PRO A 1 101 ? 4.714 18.879 -3.450 1.00 77.25 101 PRO A C 1
ATOM 799 O O . PRO A 1 101 ? 5.928 18.745 -3.466 1.00 77.25 101 PRO A O 1
ATOM 802 N N . VAL A 1 102 ? 4.115 19.802 -4.202 1.00 74.94 102 VAL A N 1
ATOM 803 C CA . VAL A 1 102 ? 4.854 20.588 -5.217 1.00 74.94 102 VAL A CA 1
ATOM 804 C C . VAL A 1 102 ? 5.978 21.451 -4.632 1.00 74.94 102 VAL A C 1
ATOM 806 O O . VAL A 1 102 ? 6.954 21.725 -5.316 1.00 74.94 102 VAL A O 1
ATOM 809 N N . LEU A 1 103 ? 5.850 21.870 -3.372 1.00 80.81 103 LEU A N 1
ATOM 810 C CA . LEU A 1 103 ? 6.860 22.666 -2.664 1.00 80.81 103 LEU A CA 1
ATOM 811 C C . LEU A 1 103 ? 7.809 21.803 -1.816 1.00 80.81 103 LEU A C 1
ATOM 813 O O . LEU A 1 103 ? 8.483 22.325 -0.932 1.00 80.81 103 LEU A O 1
ATOM 817 N N . GLU A 1 104 ? 7.802 20.485 -2.012 1.00 82.94 104 GLU A N 1
ATOM 818 C CA . GLU A 1 104 ? 8.652 19.584 -1.248 1.00 82.94 104 GLU A CA 1
ATOM 819 C C . GLU A 1 104 ? 10.091 19.630 -1.760 1.00 82.94 104 GLU A C 1
ATOM 821 O O . GLU A 1 104 ? 10.359 19.330 -2.923 1.00 82.94 104 GLU A O 1
ATOM 826 N N . ASN A 1 105 ? 11.014 19.972 -0.863 1.00 81.56 105 ASN A N 1
ATOM 827 C CA . ASN A 1 105 ? 12.435 20.080 -1.182 1.00 81.56 105 ASN A CA 1
ATOM 828 C C . ASN A 1 105 ? 13.167 18.738 -1.021 1.00 81.56 105 ASN A C 1
ATOM 830 O O . ASN A 1 105 ? 14.251 18.577 -1.574 1.00 81.56 105 ASN A O 1
ATOM 834 N N . ASP A 1 106 ? 12.581 17.771 -0.300 1.00 86.56 106 ASP A N 1
ATOM 835 C CA . ASP A 1 106 ? 13.106 16.405 -0.196 1.00 86.56 106 ASP A CA 1
ATOM 836 C C . ASP A 1 106 ? 12.035 15.347 -0.530 1.00 86.56 106 ASP A C 1
ATOM 838 O O . ASP A 1 106 ? 11.407 14.764 0.365 1.00 86.56 106 ASP A O 1
ATOM 842 N N . PRO A 1 107 ? 11.827 15.047 -1.826 1.00 79.62 107 PRO A N 1
ATOM 843 C CA . PRO A 1 107 ? 10.882 14.024 -2.270 1.00 79.62 107 PRO A CA 1
ATOM 844 C C . PRO A 1 107 ? 11.162 12.624 -1.706 1.00 79.62 107 PRO A C 1
ATOM 846 O O . PRO A 1 107 ? 10.226 11.856 -1.475 1.00 79.62 107 PRO A O 1
ATOM 849 N N . ALA A 1 108 ? 12.432 12.288 -1.452 1.00 87.06 108 ALA A N 1
ATOM 850 C CA . ALA A 1 108 ? 12.823 10.974 -0.943 1.00 87.06 108 ALA A CA 1
ATOM 851 C C . ALA A 1 108 ? 12.380 10.749 0.511 1.00 87.06 108 ALA A C 1
ATOM 853 O O . ALA A 1 108 ? 12.249 9.607 0.940 1.00 87.06 108 ALA A O 1
ATOM 854 N N . SER A 1 109 ? 12.088 11.822 1.253 1.00 85.56 109 SER A N 1
ATOM 855 C CA . SER A 1 109 ? 11.468 11.730 2.579 1.00 85.56 109 SER A CA 1
ATOM 856 C C . SER A 1 109 ? 9.971 11.393 2.537 1.00 85.56 109 SER A C 1
ATOM 858 O O . SER A 1 109 ? 9.400 10.997 3.556 1.00 85.56 109 SER A O 1
ATOM 860 N N . LYS A 1 110 ? 9.307 11.580 1.386 1.00 88.00 110 LYS A N 1
ATOM 861 C CA . LYS A 1 110 ? 7.846 11.432 1.242 1.00 88.00 110 LYS A CA 1
ATOM 862 C C . LYS A 1 110 ? 7.430 10.152 0.551 1.00 88.00 110 LYS A C 1
ATOM 864 O O . LYS A 1 110 ? 6.361 9.627 0.856 1.00 88.00 110 LYS A O 1
ATOM 869 N N . ILE A 1 111 ? 8.243 9.682 -0.387 1.00 93.06 111 ILE A N 1
ATOM 870 C CA . ILE A 1 111 ? 7.945 8.509 -1.201 1.00 93.06 111 ILE A CA 1
ATOM 871 C C . ILE A 1 111 ? 9.177 7.625 -1.367 1.00 93.06 111 ILE A C 1
ATOM 873 O O . ILE A 1 111 ? 10.316 8.067 -1.228 1.00 93.06 111 ILE A O 1
ATOM 877 N N . ARG A 1 112 ? 8.935 6.377 -1.761 1.00 95.12 112 ARG A N 1
ATOM 878 C CA . ARG A 1 112 ? 9.954 5.342 -1.982 1.00 95.12 112 ARG A CA 1
ATOM 879 C C . ARG A 1 112 ? 10.665 5.474 -3.329 1.00 95.12 112 ARG A C 1
ATOM 881 O O . ARG A 1 112 ? 10.716 4.535 -4.122 1.00 95.12 112 ARG A O 1
ATOM 888 N N . ILE A 1 113 ? 11.152 6.674 -3.641 1.00 94.19 113 ILE A N 1
ATOM 889 C CA . ILE A 1 113 ? 11.764 6.955 -4.946 1.00 94.19 113 ILE A CA 1
ATOM 890 C C . ILE A 1 113 ? 13.109 6.241 -5.116 1.00 94.19 113 ILE A C 1
ATOM 892 O O . ILE A 1 113 ? 13.418 5.767 -6.205 1.00 94.19 113 ILE A O 1
ATOM 896 N N . ARG A 1 114 ? 13.897 6.115 -4.041 1.00 95.00 114 ARG A N 1
ATOM 897 C CA . ARG A 1 114 ? 15.203 5.438 -4.084 1.00 95.00 114 ARG A CA 1
ATOM 898 C C . ARG A 1 114 ? 15.026 3.947 -4.344 1.00 95.00 114 ARG A C 1
ATOM 900 O O . ARG A 1 114 ? 15.725 3.368 -5.170 1.00 95.00 114 ARG A O 1
ATOM 907 N N . GLU A 1 115 ? 14.049 3.351 -3.679 1.00 97.12 115 GLU A N 1
ATOM 908 C CA . GLU A 1 115 ? 13.680 1.954 -3.829 1.00 97.12 115 GLU A CA 1
ATOM 909 C C . GLU A 1 115 ? 13.084 1.682 -5.212 1.00 97.12 115 GLU A C 1
ATOM 911 O O . GLU A 1 115 ? 13.394 0.652 -5.805 1.00 97.12 115 GLU A O 1
ATOM 916 N N . LEU A 1 116 ? 12.295 2.613 -5.767 1.00 96.94 116 LEU A N 1
ATOM 917 C CA . LEU A 1 116 ? 11.792 2.503 -7.138 1.00 96.94 116 LEU A CA 1
ATOM 918 C C . LEU A 1 116 ? 12.941 2.492 -8.151 1.00 96.94 116 LEU A C 1
ATOM 920 O O . LEU A 1 116 ? 12.983 1.618 -9.012 1.00 96.94 116 LEU A O 1
ATOM 924 N N . VAL A 1 117 ? 13.890 3.425 -8.036 1.00 96.44 117 VAL A N 1
ATOM 925 C CA . VAL A 1 117 ? 15.057 3.487 -8.932 1.00 96.44 117 VAL A CA 1
ATOM 926 C C . VAL A 1 117 ? 15.882 2.203 -8.840 1.00 96.44 117 VAL A C 1
ATOM 928 O O . VAL A 1 117 ? 16.234 1.627 -9.869 1.00 96.44 117 VAL A O 1
ATOM 931 N N . ALA A 1 118 ? 16.132 1.705 -7.626 1.00 96.69 118 ALA A N 1
ATOM 932 C CA . ALA A 1 118 ? 16.821 0.432 -7.428 1.00 96.69 118 ALA A CA 1
ATOM 933 C C . ALA A 1 118 ? 16.052 -0.739 -8.064 1.00 96.69 118 ALA A C 1
ATOM 935 O O . ALA A 1 118 ? 16.644 -1.577 -8.745 1.00 96.69 118 ALA A O 1
ATOM 936 N N . ARG A 1 119 ? 14.724 -0.773 -7.897 1.00 96.12 119 ARG A N 1
ATOM 937 C CA . ARG A 1 119 ? 13.858 -1.814 -8.456 1.00 96.12 119 ARG A CA 1
ATOM 938 C C . ARG A 1 119 ? 13.839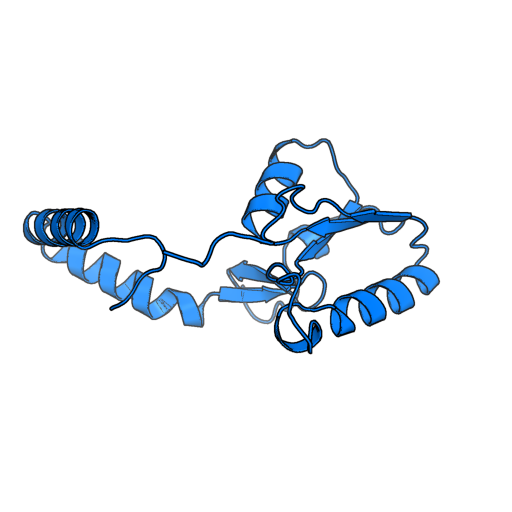 -1.803 -9.982 1.00 96.12 119 ARG A C 1
ATOM 940 O O . ARG A 1 119 ? 13.832 -2.884 -10.572 1.00 96.12 119 ARG A O 1
ATOM 947 N N . ILE A 1 120 ? 13.826 -0.621 -10.600 1.00 97.38 120 ILE A N 1
ATOM 948 C CA . ILE A 1 120 ? 13.914 -0.457 -12.056 1.00 97.38 120 ILE A CA 1
ATOM 949 C C . ILE A 1 120 ? 15.275 -0.950 -12.541 1.00 97.38 120 ILE A C 1
ATOM 951 O O . ILE A 1 120 ? 15.311 -1.782 -13.437 1.00 97.38 120 ILE A O 1
ATOM 955 N N . GLY A 1 121 ? 16.374 -0.526 -11.905 1.00 96.69 121 GLY A N 1
ATOM 956 C CA . GLY A 1 121 ? 17.723 -0.960 -12.285 1.00 96.69 121 GLY A CA 1
ATOM 957 C C . GLY A 1 121 ? 17.914 -2.479 -12.212 1.00 96.69 121 GLY A C 1
ATOM 958 O O . GLY A 1 121 ? 18.460 -3.076 -13.134 1.00 96.69 121 GLY A O 1
ATOM 959 N N . GLN A 1 122 ? 17.408 -3.122 -11.155 1.00 94.88 122 GLN A N 1
ATOM 960 C CA . GLN A 1 122 ? 17.370 -4.588 -11.060 1.00 94.88 122 GLN A CA 1
ATOM 961 C C . GLN A 1 122 ? 16.475 -5.198 -12.144 1.00 94.88 122 GLN A C 1
ATOM 963 O O . GLN A 1 122 ? 16.862 -6.154 -12.808 1.00 94.88 122 GLN A O 1
ATOM 968 N N . GLY A 1 123 ? 15.292 -4.614 -12.349 1.00 94.50 123 GLY A N 1
ATOM 969 C CA . GLY A 1 123 ? 14.324 -5.073 -13.334 1.00 94.50 123 GLY A CA 1
ATOM 970 C C . GLY A 1 123 ? 14.861 -5.043 -14.760 1.00 94.50 123 GLY A C 1
ATOM 971 O O . GLY A 1 123 ? 14.596 -5.980 -15.501 1.00 94.50 123 GLY A O 1
ATOM 972 N N . THR A 1 124 ? 15.630 -4.025 -15.153 1.00 95.75 124 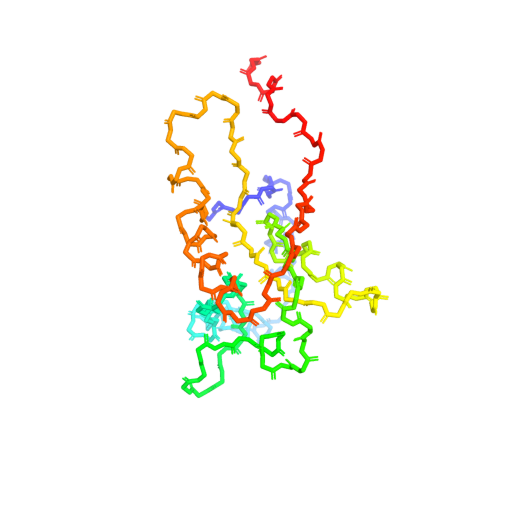THR A N 1
ATOM 973 C CA . THR A 1 124 ? 16.200 -3.932 -16.508 1.00 95.75 124 THR A CA 1
ATOM 974 C C . THR A 1 124 ? 17.073 -5.147 -16.830 1.00 95.75 124 THR A C 1
ATOM 976 O O . THR A 1 124 ? 16.979 -5.697 -17.923 1.00 95.75 124 THR A O 1
ATOM 979 N N . SER A 1 125 ? 17.852 -5.630 -15.858 1.00 94.31 125 SER A N 1
ATOM 980 C CA . SER A 1 125 ? 18.647 -6.860 -15.993 1.00 94.31 125 SER A CA 1
ATOM 981 C C . SER A 1 125 ? 17.791 -8.136 -16.051 1.00 94.31 125 SER A C 1
ATOM 983 O O . SER A 1 125 ? 18.253 -9.160 -16.544 1.00 94.31 125 SER A O 1
ATOM 985 N N . GLU A 1 126 ? 16.548 -8.081 -15.565 1.00 91.69 126 GLU A N 1
ATOM 986 C CA . GLU A 1 126 ? 15.555 -9.168 -15.564 1.00 91.69 126 GLU A CA 1
ATOM 987 C C . GLU A 1 126 ? 14.554 -9.075 -16.738 1.00 91.69 126 GLU A C 1
ATOM 989 O O . GLU A 1 126 ? 13.550 -9.790 -16.756 1.00 91.69 126 GLU A O 1
ATOM 994 N N . GLY A 1 127 ? 14.792 -8.187 -17.711 1.00 94.94 127 GLY A N 1
ATOM 995 C CA . GLY A 1 127 ? 13.932 -8.023 -18.888 1.00 94.94 127 GLY A CA 1
ATOM 996 C C . GLY A 1 127 ? 12.784 -7.022 -18.729 1.00 94.94 127 GLY A C 1
ATOM 997 O O . GLY A 1 127 ? 11.881 -7.020 -19.560 1.00 94.94 127 GLY A O 1
ATOM 998 N N . LEU A 1 128 ? 12.803 -6.158 -17.706 1.00 97.62 128 LEU A N 1
ATOM 999 C CA . LEU A 1 128 ? 11.897 -5.008 -17.606 1.00 97.62 128 LEU A CA 1
ATOM 1000 C C . LEU A 1 128 ? 12.147 -4.045 -18.773 1.00 97.62 128 LEU A C 1
ATOM 1002 O O . LEU A 1 128 ? 13.243 -3.499 -18.908 1.00 97.62 128 LEU A O 1
ATOM 1006 N N . THR A 1 129 ? 11.113 -3.798 -19.570 1.00 97.81 129 THR A N 1
ATOM 1007 C CA . THR A 1 129 ? 11.157 -2.909 -20.742 1.00 97.81 129 THR A CA 1
ATOM 1008 C C . THR A 1 129 ? 10.228 -1.708 -20.613 1.00 97.81 129 THR A C 1
ATOM 1010 O O . THR A 1 129 ? 10.480 -0.678 -21.235 1.00 97.81 129 THR A O 1
ATOM 1013 N N . GLU A 1 130 ? 9.202 -1.797 -19.764 1.00 97.94 130 GLU A N 1
ATOM 1014 C CA . GLU A 1 130 ? 8.197 -0.754 -19.597 1.00 97.94 130 GLU A CA 1
ATOM 1015 C C . GLU A 1 130 ? 7.947 -0.424 -18.121 1.00 97.94 130 GLU A C 1
ATOM 1017 O O . GLU A 1 130 ? 7.824 -1.299 -17.261 1.00 97.94 130 GLU A O 1
ATOM 1022 N N . VAL A 1 131 ? 7.826 0.872 -17.830 1.00 97.88 131 VAL A N 1
ATOM 1023 C CA . VAL A 1 131 ? 7.388 1.377 -16.527 1.00 97.88 131 VAL A CA 1
ATOM 1024 C C . VAL A 1 131 ? 6.182 2.281 -16.738 1.00 97.88 131 VAL A C 1
ATOM 1026 O O . VAL A 1 131 ? 6.289 3.342 -17.350 1.00 97.88 131 VAL A O 1
ATOM 1029 N N . VAL A 1 132 ? 5.038 1.877 -16.193 1.00 96.56 132 VAL A N 1
ATOM 1030 C CA . VAL A 1 132 ? 3.780 2.622 -16.271 1.00 96.56 132 VAL A CA 1
ATOM 1031 C C . VAL A 1 132 ? 3.568 3.384 -14.968 1.00 96.56 132 VAL A C 1
ATOM 1033 O O . VAL A 1 132 ? 3.544 2.799 -13.885 1.00 96.56 132 VAL A O 1
ATOM 1036 N N . LEU A 1 133 ? 3.384 4.701 -15.057 1.00 94.75 133 LEU A N 1
ATOM 1037 C CA . LEU A 1 133 ? 3.100 5.554 -13.903 1.00 94.75 133 LEU A CA 1
ATOM 1038 C C . LEU A 1 133 ? 1.587 5.771 -13.774 1.00 94.75 133 LEU A C 1
ATOM 1040 O O . LEU A 1 133 ? 1.019 6.640 -14.431 1.00 94.75 133 LEU A O 1
ATOM 1044 N N . ALA A 1 134 ? 0.934 4.998 -12.907 1.00 92.94 134 ALA A N 1
ATOM 1045 C CA . ALA A 1 134 ? -0.486 5.141 -12.587 1.00 92.94 134 ALA A CA 1
ATOM 1046 C C . ALA A 1 134 ? -0.669 5.980 -11.316 1.00 92.94 134 ALA A C 1
ATOM 1048 O O . ALA A 1 134 ? -1.115 5.499 -10.274 1.00 92.94 134 ALA A O 1
ATOM 1049 N N . LEU A 1 135 ? -0.270 7.249 -11.410 1.00 88.81 135 LEU A N 1
ATOM 1050 C CA . LEU A 1 135 ? -0.371 8.223 -10.325 1.00 88.81 135 LEU A CA 1
ATOM 1051 C C . LEU A 1 135 ? -1.598 9.118 -10.520 1.00 88.81 135 LEU A C 1
ATOM 1053 O O . LEU A 1 135 ? -2.093 9.298 -11.635 1.00 88.81 135 LEU A O 1
ATOM 1057 N N . SER A 1 136 ? -2.101 9.687 -9.431 1.00 80.19 136 SER A N 1
ATOM 1058 C CA . SER A 1 136 ? -3.245 10.584 -9.467 1.00 80.19 136 SER A CA 1
ATOM 1059 C C . SER A 1 136 ? -2.922 11.844 -10.267 1.00 80.19 136 SER A C 1
ATOM 1061 O O . SER A 1 136 ? -1.910 12.505 -10.045 1.00 80.19 136 SER A O 1
ATOM 1063 N N . ALA A 1 137 ? -3.840 12.249 -11.145 1.00 68.94 137 ALA A N 1
ATOM 1064 C CA . ALA A 1 137 ? -3.751 13.520 -11.866 1.00 68.94 137 ALA A CA 1
ATOM 1065 C C . ALA A 1 137 ? -4.036 14.749 -10.971 1.00 68.94 137 ALA A C 1
ATOM 1067 O O . ALA A 1 137 ? -4.084 15.884 -11.458 1.00 68.94 137 ALA A O 1
ATOM 1068 N N . ASN A 1 138 ? -4.262 14.554 -9.665 1.00 65.88 138 ASN A N 1
ATOM 1069 C CA . ASN A 1 138 ? -4.607 15.638 -8.755 1.00 65.88 138 ASN A CA 1
ATOM 1070 C C . ASN A 1 138 ? -3.424 16.583 -8.528 1.00 65.88 138 ASN A C 1
ATOM 1072 O O . ASN A 1 138 ? -2.409 16.237 -7.925 1.00 65.88 138 ASN A O 1
ATOM 1076 N N . LYS A 1 139 ? -3.616 17.844 -8.923 1.00 55.34 139 LYS A N 1
ATOM 1077 C CA . LYS A 1 139 ? -2.747 18.961 -8.548 1.00 55.34 139 LYS A CA 1
ATOM 1078 C C . LYS A 1 139 ? -2.903 19.234 -7.047 1.00 55.34 139 LYS A C 1
ATOM 1080 O O . LYS A 1 139 ? -3.673 20.099 -6.653 1.00 55.34 139 LYS A O 1
ATOM 1085 N N . ASN A 1 140 ? -2.167 18.525 -6.193 1.00 52.12 140 ASN A N 1
ATOM 1086 C CA . ASN A 1 140 ? -2.095 18.850 -4.759 1.00 52.12 140 ASN A CA 1
ATOM 1087 C C . ASN A 1 140 ? -1.227 20.097 -4.459 1.00 52.12 140 ASN A C 1
ATOM 1089 O O . ASN A 1 140 ? -0.970 20.417 -3.301 1.00 52.12 140 ASN A O 1
ATOM 1093 N N . ALA A 1 141 ? -0.816 20.857 -5.480 1.00 41.66 141 ALA A N 1
ATOM 1094 C CA . ALA A 1 141 ? -0.402 22.249 -5.321 1.00 41.66 141 ALA A CA 1
ATOM 1095 C C . ALA A 1 141 ? -1.643 23.142 -5.189 1.00 41.66 141 ALA A C 1
ATOM 1097 O O . ALA A 1 141 ? -2.487 23.124 -6.074 1.00 41.66 141 ALA A O 1
ATOM 1098 N N . LEU A 1 142 ? -1.685 24.002 -4.165 1.00 38.44 142 LEU A N 1
ATOM 1099 C CA . LEU A 1 142 ? -2.642 25.115 -3.973 1.00 38.44 142 LEU A CA 1
ATOM 1100 C C . LEU A 1 142 ? -3.895 24.863 -3.110 1.00 38.44 142 LEU A C 1
ATOM 1102 O O . LEU A 1 142 ? -4.864 25.611 -3.221 1.00 38.44 142 LEU A O 1
ATOM 1106 N N . LYS A 1 143 ? -3.887 23.922 -2.161 1.00 39.88 143 LYS A N 1
ATOM 1107 C CA . LYS A 1 143 ? -4.832 23.989 -1.026 1.00 39.88 143 LYS A CA 1
ATOM 1108 C C . LYS A 1 143 ? -4.096 24.019 0.304 1.00 39.88 143 LYS A C 1
ATOM 1110 O O . LYS A 1 143 ? -3.912 22.986 0.926 1.00 39.88 143 LYS A O 1
ATOM 1115 N N . ASN A 1 144 ? -3.655 25.217 0.690 1.00 40.53 144 ASN A N 1
ATOM 1116 C CA . ASN A 1 144 ? -3.549 25.663 2.084 1.00 40.53 144 ASN A CA 1
ATOM 1117 C C . ASN A 1 144 ? -3.230 27.166 2.129 1.00 40.53 144 ASN A C 1
ATOM 1119 O O . ASN A 1 144 ? -2.080 27.562 2.302 1.00 40.53 144 ASN A O 1
ATOM 1123 N N . ARG A 1 145 ? -4.265 27.997 1.961 1.00 42.09 145 ARG A N 1
ATOM 1124 C CA . ARG A 1 145 ? -4.385 29.315 2.604 1.00 42.09 145 ARG A CA 1
ATOM 1125 C C . ARG A 1 145 ? -5.865 29.566 2.887 1.00 42.09 145 ARG A C 1
ATOM 1127 O O . ARG A 1 145 ? -6.621 29.889 1.975 1.00 42.09 145 ARG A O 1
ATOM 1134 N N . GLY A 1 146 ? -6.243 29.340 4.137 1.00 36.84 146 GLY A N 1
ATOM 1135 C CA . GLY A 1 146 ? -7.512 29.679 4.766 1.00 36.84 146 GLY A CA 1
ATOM 1136 C C . GLY A 1 146 ? -7.263 29.725 6.259 1.00 36.84 146 GLY A C 1
ATOM 1137 O O . GLY A 1 146 ? -6.668 28.737 6.745 1.00 36.84 146 GLY A O 1
#

Foldseek 3Di:
DDDPPQDPVNVVVVVVVLVPDDPVVNVVVVVCVVCVVVQWAQAPQARAIDGDDDPDRHDPLVVPPADLQEEEEEAHPVVVVVVVVVVPHRHHYHHQPHDDQPPDPDVVVGTVVVSVVVNVVVSVVVNHNYYHYPYDPDNNPDPDDD

Radius of gyration: 19.13 Å; chains: 1; bounding box: 43×47×46 Å

pLDDT: mean 89.61, std 12.89, range [36.84, 98.25]

Secondary structure (DSSP, 8-state):
---TT--HHHHHHHHHHHHTS-HHHHHHHHHHHHHHHHHEEE-TTT--EEE--TT--S-HHHHS--EEEEEEEESSHHHHHHHHHHS---EEEEE--S---TT-S-GGGTS-HHHHHHHHHHHHHTT--EEEEE------SS----